Protein AF-0000000083340672 (afdb_homodimer)

Solvent-access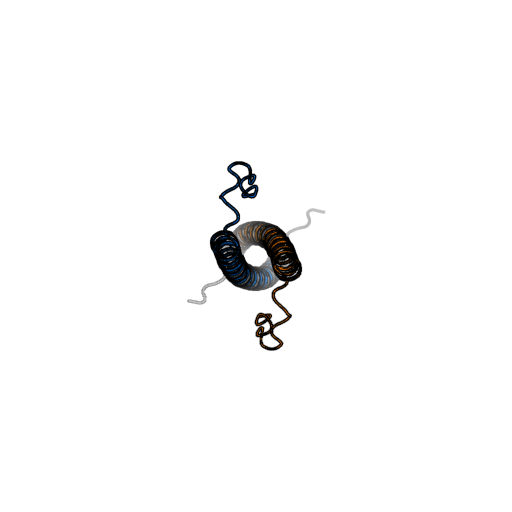ible surface area (backbone atoms only — not comparable to full-atom values): 8994 Å² total; per-residue (Å²): 127,80,80,73,82,44,73,68,55,53,53,52,53,39,53,51,51,52,54,51,42,52,53,49,52,52,49,44,53,52,44,52,52,48,44,51,52,49,50,52,50,44,51,52,46,53,51,51,43,50,52,52,52,54,50,53,55,54,55,45,63,70,72,63,53,68,76,65,86,72,66,69,69,74,78,76,124,126,80,80,73,83,46,71,69,55,52,52,52,53,42,52,50,51,52,55,51,43,52,52,49,52,53,49,43,51,52,46,53,52,49,44,50,53,50,50,52,50,41,53,53,46,53,50,51,43,50,54,50,52,54,51,52,54,55,55,46,62,70,70,64,55,70,77,66,86,72,66,70,71,74,78,77,123

Structure (mmCIF, N/CA/C/O backbone):
data_AF-0000000083340672-model_v1
#
loop_
_entity.id
_entity.type
_entity.pdbx_description
1 polymer 'SlyX family protein'
#
loop_
_atom_site.group_PDB
_atom_site.id
_atom_site.type_symbol
_atom_site.label_atom_id
_atom_site.label_alt_id
_atom_site.label_comp_id
_atom_site.label_asym_id
_atom_site.label_entity_id
_atom_site.label_seq_id
_atom_site.pdbx_PDB_ins_code
_atom_site.Cartn_x
_atom_site.Cartn_y
_atom_site.Cartn_z
_atom_site.occupancy
_atom_site.B_iso_or_equiv
_atom_site.auth_seq_id
_atom_site.auth_comp_id
_atom_site.auth_asym_id
_atom_site.auth_atom_id
_atom_site.pdbx_PDB_model_num
ATOM 1 N N . MET A 1 1 ? 3.203 48.094 0.291 1 47 1 MET A N 1
ATOM 2 C CA . MET A 1 1 ? 2.402 48.031 1.511 1 47 1 MET A CA 1
ATOM 3 C C . MET A 1 1 ? 2.736 46.812 2.328 1 47 1 MET A C 1
ATOM 5 O O . MET A 1 1 ? 2.709 45.688 1.808 1 47 1 MET A O 1
ATOM 9 N N . SER A 1 2 ? 3.479 46.938 3.324 1 51.62 2 SER A N 1
ATOM 10 C CA . SER A 1 2 ? 3.885 45.875 4.238 1 51.62 2 SER A CA 1
ATOM 11 C C . SER A 1 2 ? 2.693 45.031 4.66 1 51.62 2 SER A C 1
ATOM 13 O O . SER A 1 2 ? 1.68 45.531 5.125 1 51.62 2 SER A O 1
ATOM 15 N N . LYS A 1 3 ? 2.32 44.094 3.941 1 57.12 3 LYS A N 1
ATOM 16 C CA . LYS A 1 3 ? 1.176 43.312 4.355 1 57.12 3 LYS A CA 1
ATOM 17 C C . LYS A 1 3 ? 1.196 43.062 5.863 1 57.12 3 LYS A C 1
ATOM 19 O O . LYS A 1 3 ? 2.006 42.281 6.355 1 57.12 3 LYS A O 1
ATOM 24 N N . THR A 1 4 ? 0.928 43.969 6.695 1 66.25 4 THR A N 1
ATOM 25 C CA . THR A 1 4 ? 0.895 43.906 8.148 1 66.25 4 THR A CA 1
ATOM 26 C C . THR A 1 4 ? 0.1 42.688 8.625 1 66.25 4 THR A C 1
ATOM 28 O O . THR A 1 4 ? -1.082 42.562 8.305 1 66.25 4 THR A O 1
ATOM 31 N N . ILE A 1 5 ? 0.759 41.719 8.961 1 68.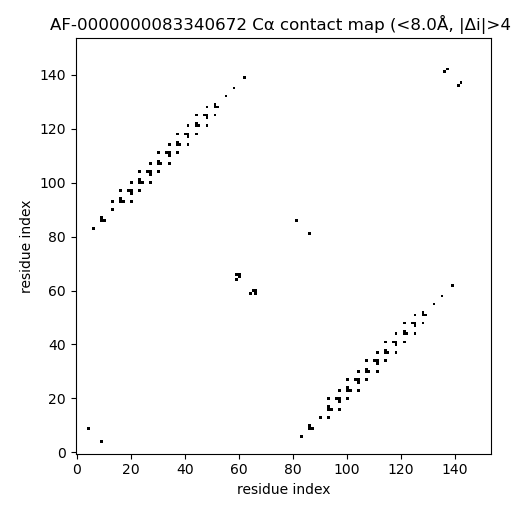12 5 ILE A N 1
ATOM 32 C CA . ILE A 1 5 ? 0.171 40.5 9.531 1 68.12 5 ILE A CA 1
ATOM 33 C C . ILE A 1 5 ? -0.507 40.844 10.859 1 68.12 5 ILE A C 1
ATOM 35 O O . ILE A 1 5 ? 0.164 41.156 11.844 1 68.12 5 ILE A O 1
ATOM 39 N N . THR A 1 6 ? -1.857 41.25 10.812 1 79.81 6 THR A N 1
ATOM 40 C CA . THR A 1 6 ? -2.654 41.531 12 1 79.81 6 THR A CA 1
ATOM 41 C C . THR A 1 6 ? -2.967 40.219 12.75 1 79.81 6 THR A C 1
ATOM 43 O O . THR A 1 6 ? -2.904 39.156 12.172 1 79.81 6 THR A O 1
ATOM 46 N N . PRO A 1 7 ? -3.129 40.312 14.008 1 82.06 7 PRO A N 1
ATOM 47 C CA . PRO A 1 7 ? -3.461 39.125 14.805 1 82.06 7 PRO A CA 1
ATOM 48 C C . PRO A 1 7 ? -4.66 38.344 14.25 1 82.06 7 PRO A C 1
ATOM 50 O O . PRO A 1 7 ? -4.699 37.125 14.328 1 82.06 7 PRO A O 1
ATOM 53 N N . ASP A 1 8 ? -5.645 39.031 13.695 1 83.31 8 ASP A N 1
ATOM 54 C CA . ASP A 1 8 ? -6.82 38.375 13.117 1 83.31 8 ASP A CA 1
ATOM 55 C C . ASP A 1 8 ? -6.438 37.5 11.922 1 83.31 8 ASP A C 1
ATOM 57 O O . ASP A 1 8 ? -6.992 36.438 11.727 1 83.31 8 ASP A O 1
ATOM 61 N N . VAL A 1 9 ? -5.543 37.969 11.164 1 84.88 9 VAL A N 1
ATOM 62 C CA . VAL A 1 9 ? -5.086 37.25 9.984 1 84.88 9 VAL A CA 1
ATOM 63 C C . VAL A 1 9 ? -4.328 36 10.398 1 84.88 9 VAL A C 1
ATOM 65 O O . VAL A 1 9 ? -4.496 34.938 9.797 1 84.88 9 VAL A O 1
ATOM 68 N N . ILE A 1 10 ? -3.543 36.094 11.422 1 82.75 10 ILE A N 1
ATOM 69 C CA . ILE A 1 10 ? -2.764 34.969 11.93 1 82.75 10 ILE A CA 1
ATOM 70 C C . ILE A 1 10 ? -3.701 33.875 12.469 1 82.75 10 ILE A C 1
ATOM 72 O O . ILE A 1 10 ? -3.479 32.688 12.25 1 82.75 10 ILE A O 1
ATOM 76 N N . LEU A 1 11 ? -4.73 34.375 13.102 1 85.25 11 LEU A N 1
ATOM 77 C CA . LEU A 1 11 ? -5.711 33.469 13.664 1 85.25 11 LEU A CA 1
ATOM 78 C C . LEU A 1 11 ? -6.445 32.719 12.555 1 85.25 11 LEU A C 1
ATOM 80 O O . LEU A 1 11 ? -6.723 31.516 12.68 1 85.25 11 LEU A O 1
ATOM 84 N N . GLU A 1 12 ? -6.746 33.312 11.492 1 87.88 12 GLU A N 1
ATOM 85 C CA . GLU A 1 12 ? -7.398 32.719 10.336 1 87.88 12 GLU A CA 1
ATOM 86 C C . GLU A 1 12 ? -6.496 31.672 9.672 1 87.88 12 GLU A C 1
ATOM 88 O O . GLU A 1 12 ? -6.945 30.578 9.312 1 87.88 12 GLU A O 1
ATOM 93 N N . LYS A 1 13 ? -5.262 32.031 9.492 1 88.56 13 LYS A N 1
ATOM 94 C CA . LYS A 1 13 ? -4.289 31.125 8.914 1 88.56 13 LYS A CA 1
ATOM 95 C C . LYS A 1 13 ? -4.105 29.891 9.805 1 88.56 13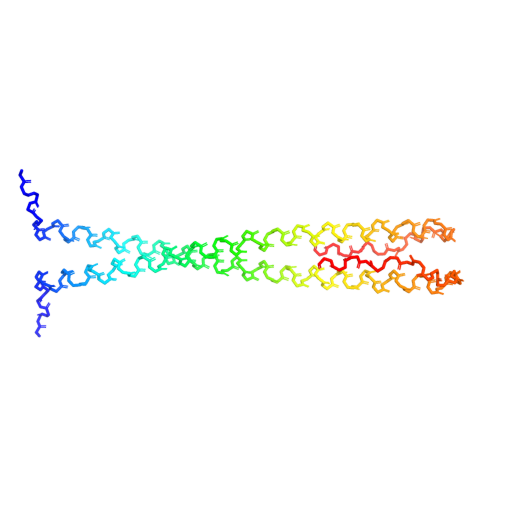 LYS A C 1
ATOM 97 O O . LYS A 1 13 ? -3.943 28.781 9.297 1 88.56 13 LYS A O 1
ATOM 102 N N . PHE A 1 14 ? -4.113 30.156 11.07 1 87.94 14 PHE A N 1
ATOM 103 C CA . PHE A 1 14 ? -3.996 29.062 12.039 1 87.94 14 PHE A CA 1
ATOM 104 C C . PHE A 1 14 ? -5.152 28.078 11.906 1 87.94 14 PHE A C 1
ATOM 106 O O . PHE A 1 14 ? -4.941 26.875 11.875 1 87.94 14 PHE A O 1
ATOM 113 N N . HIS A 1 15 ? -6.328 28.547 11.734 1 89.69 15 HIS A N 1
ATOM 114 C CA . HIS A 1 15 ? -7.516 27.703 11.594 1 89.69 15 HIS A CA 1
ATOM 115 C C . HIS A 1 15 ? -7.473 26.906 10.305 1 89.69 15 HIS A C 1
ATOM 117 O O . HIS A 1 15 ? -7.816 25.719 10.297 1 89.69 15 HIS A O 1
ATOM 123 N N . GLN A 1 16 ? -6.996 27.469 9.359 1 93.12 16 GLN A N 1
ATOM 124 C CA . GLN A 1 16 ? -6.863 26.781 8.078 1 93.12 16 GLN A CA 1
ATOM 125 C C . GLN A 1 16 ? -5.844 25.656 8.164 1 93.12 16 GLN A C 1
ATOM 127 O O . GLN A 1 16 ? -6.066 24.578 7.609 1 93.12 16 GLN A O 1
ATOM 132 N N . LEU A 1 17 ? -4.73 25.938 8.828 1 93.12 17 LEU A N 1
ATOM 133 C CA . LEU A 1 17 ? -3.693 24.922 9.008 1 93.12 17 LEU A CA 1
ATOM 134 C C . LEU A 1 17 ? -4.219 23.75 9.82 1 93.12 17 LEU A C 1
ATOM 136 O O . LEU A 1 17 ? -3.881 22.594 9.539 1 93.12 17 LEU A O 1
ATOM 140 N N . GLU A 1 18 ? -5.043 24.047 10.734 1 92.56 18 GLU A N 1
ATOM 141 C CA . GLU A 1 18 ? -5.641 23.016 11.562 1 92.56 18 GLU A CA 1
ATOM 142 C C . GLU A 1 18 ? -6.57 22.125 10.742 1 92.56 18 GLU A C 1
ATOM 144 O O . GLU A 1 18 ? -6.562 20.906 10.891 1 92.56 18 GLU A O 1
ATOM 149 N N . ILE A 1 19 ? -7.352 22.688 9.898 1 94.81 19 ILE A N 1
ATOM 150 C CA . ILE A 1 19 ? -8.266 21.953 9.031 1 94.81 19 ILE A CA 1
ATOM 151 C C . ILE A 1 19 ? -7.465 21.062 8.086 1 94.81 19 ILE A C 1
ATOM 153 O O . ILE A 1 19 ? -7.77 19.875 7.934 1 94.81 19 ILE A O 1
ATOM 157 N N . ASN A 1 20 ? -6.402 21.641 7.496 1 94.38 20 ASN A N 1
ATOM 158 C CA . ASN A 1 20 ? -5.539 20.891 6.59 1 94.38 20 ASN A CA 1
ATOM 159 C C . ASN A 1 20 ? -4.891 19.703 7.289 1 94.38 20 ASN A C 1
ATOM 161 O O . ASN A 1 20 ? -4.805 18.609 6.723 1 94.38 20 ASN A O 1
ATOM 165 N N . GLN A 1 21 ? -4.465 19.953 8.453 1 94.88 21 GLN A N 1
ATOM 166 C CA . GLN A 1 21 ? -3.822 18.906 9.234 1 94.88 21 GLN A CA 1
ATOM 167 C C . GLN A 1 21 ? -4.785 17.75 9.5 1 94.88 21 GLN A C 1
ATOM 169 O O . GLN A 1 21 ? -4.398 16.578 9.4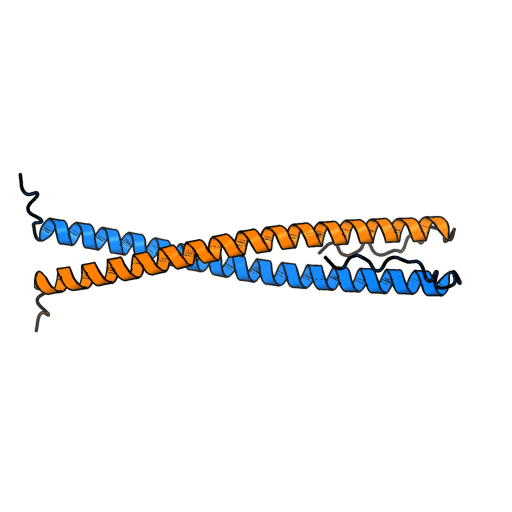45 1 94.88 21 GLN A O 1
ATOM 174 N N . SER A 1 22 ? -5.992 18.078 9.766 1 95.62 22 SER A N 1
ATOM 175 C CA . SER A 1 22 ? -7.004 17.047 10 1 95.62 22 SER A CA 1
ATOM 176 C C . SER A 1 22 ? -7.238 16.203 8.758 1 95.62 22 SER A C 1
ATOM 178 O O . SER A 1 22 ? -7.34 14.977 8.836 1 95.62 22 SER A O 1
ATOM 180 N N . PHE A 1 23 ? -7.297 16.812 7.613 1 96.31 23 PHE A N 1
ATOM 181 C CA . PHE A 1 23 ? -7.453 16.109 6.344 1 96.31 23 PHE A CA 1
ATOM 182 C C . PHE A 1 23 ? -6.262 15.203 6.082 1 96.31 23 PHE A C 1
ATOM 184 O O . PHE A 1 23 ? -6.43 14.062 5.641 1 96.31 23 PHE A O 1
ATOM 191 N N . GLN A 1 24 ? -5.09 15.633 6.379 1 97.06 24 GLN A N 1
ATOM 192 C CA . GLN A 1 24 ? -3.875 14.852 6.188 1 97.06 24 GLN A CA 1
ATOM 193 C C . GLN A 1 24 ? -3.848 13.641 7.113 1 97.06 24 GLN A C 1
ATOM 195 O O . GLN A 1 24 ? -3.441 12.555 6.707 1 97.06 24 GLN A O 1
ATOM 200 N N . ASP A 1 25 ? -4.328 13.883 8.273 1 97.19 25 ASP A N 1
ATOM 201 C CA . ASP A 1 25 ? -4.426 12.766 9.203 1 97.19 25 ASP A CA 1
ATOM 202 C C . ASP A 1 25 ? -5.336 11.664 8.648 1 97.19 25 ASP A C 1
ATOM 204 O O . ASP A 1 25 ? -5 10.484 8.727 1 97.19 25 ASP A O 1
ATOM 208 N N . GLU A 1 26 ? -6.41 12.078 8.141 1 98.12 26 GLU A N 1
ATOM 209 C CA . GLU A 1 26 ? -7.352 11.133 7.559 1 98.12 26 GLU A CA 1
ATOM 210 C C . GLU A 1 26 ? -6.742 10.414 6.355 1 98.12 26 GLU A C 1
ATOM 212 O O . GLU A 1 26 ? -6.934 9.211 6.184 1 98.12 26 GLU A O 1
ATOM 217 N N . THR A 1 27 ? -6.07 11.148 5.551 1 98.5 27 THR A N 1
ATOM 218 C CA . THR A 1 27 ? -5.406 10.594 4.375 1 98.5 27 THR A CA 1
ATOM 219 C C . THR A 1 27 ? -4.363 9.555 4.781 1 98.5 27 THR A C 1
ATOM 221 O O . THR A 1 27 ? -4.301 8.469 4.203 1 98.5 27 THR A O 1
ATOM 224 N N . ILE A 1 28 ? -3.568 9.859 5.75 1 98.75 28 ILE A N 1
ATOM 225 C CA . ILE A 1 28 ? -2.527 8.969 6.238 1 98.75 28 ILE A CA 1
ATOM 226 C C . ILE A 1 28 ? -3.156 7.672 6.75 1 98.75 28 ILE A C 1
ATOM 228 O O . ILE A 1 28 ? -2.693 6.578 6.422 1 98.75 28 ILE A O 1
ATOM 232 N N . ALA A 1 29 ? -4.258 7.84 7.441 1 98.62 29 ALA A N 1
ATOM 233 C CA . ALA A 1 29 ? -4.945 6.668 7.973 1 98.62 29 ALA A CA 1
ATOM 234 C C . ALA A 1 29 ? -5.469 5.777 6.848 1 98.62 29 ALA A C 1
ATOM 236 O O . ALA A 1 29 ? -5.344 4.555 6.906 1 98.62 29 ALA A O 1
ATOM 237 N N . ALA A 1 30 ? -5.988 6.336 5.867 1 98.75 30 ALA A N 1
ATOM 238 C CA . ALA A 1 30 ? -6.516 5.602 4.719 1 98.75 30 ALA A CA 1
ATOM 239 C C . ALA A 1 30 ? -5.398 4.891 3.965 1 98.75 30 ALA A C 1
ATOM 241 O O . ALA A 1 30 ? -5.543 3.725 3.584 1 98.75 30 ALA A O 1
ATOM 242 N N . LEU A 1 31 ? -4.32 5.602 3.781 1 98.81 31 LEU A N 1
ATOM 243 C CA . LEU A 1 31 ? -3.176 5.023 3.086 1 98.81 31 LEU A CA 1
ATOM 244 C C . LEU A 1 31 ? -2.57 3.879 3.895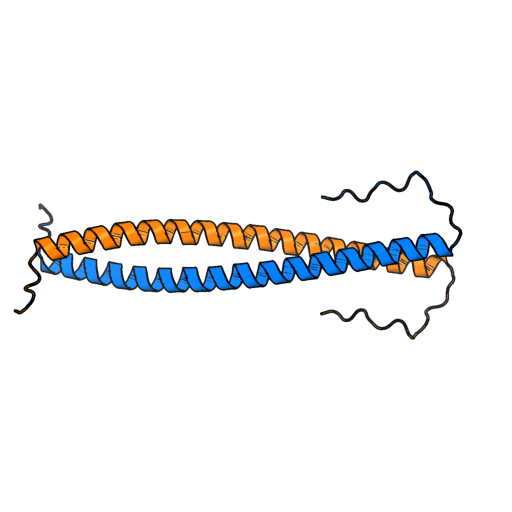 1 98.81 31 LEU A C 1
ATOM 246 O O . LEU A 1 31 ? -2.17 2.859 3.33 1 98.81 31 LEU A O 1
ATOM 250 N N . GLU A 1 32 ? -2.514 4.062 5.156 1 98.75 32 GLU A N 1
ATOM 251 C CA . GLU A 1 32 ? -2 3.006 6.027 1 98.75 32 GLU A CA 1
ATOM 252 C C . GLU A 1 32 ? -2.859 1.748 5.934 1 98.75 32 GLU A C 1
ATOM 254 O O . GLU A 1 32 ? -2.332 0.634 5.895 1 98.75 32 GLU A O 1
ATOM 259 N N . THR A 1 33 ? -4.125 1.918 5.949 1 98.88 33 THR A N 1
ATOM 260 C CA . THR A 1 33 ? -5.055 0.807 5.797 1 98.88 33 THR A CA 1
ATOM 261 C C . THR A 1 33 ? -4.844 0.102 4.461 1 98.88 33 THR A C 1
ATOM 263 O O . THR A 1 33 ? -4.809 -1.129 4.402 1 98.88 33 THR A O 1
ATOM 266 N N . THR A 1 34 ? -4.695 0.845 3.4 1 98.94 34 THR A N 1
ATOM 267 C CA . THR A 1 34 ? -4.461 0.31 2.064 1 98.94 34 THR A CA 1
ATOM 268 C C . THR A 1 34 ? -3.17 -0.501 2.023 1 98.94 34 THR A C 1
ATOM 270 O O . THR A 1 34 ? -3.145 -1.611 1.488 1 98.94 34 THR A O 1
ATOM 273 N N . VAL A 1 35 ? -2.135 0.056 2.58 1 98.88 35 VAL A N 1
ATOM 274 C CA . VAL A 1 35 ? -0.844 -0.625 2.625 1 98.88 35 VAL A CA 1
ATOM 275 C C . VAL A 1 35 ? -0.998 -1.978 3.316 1 98.88 35 VAL A C 1
ATOM 277 O O . VAL A 1 35 ? -0.469 -2.986 2.844 1 98.88 35 VAL A O 1
ATOM 280 N N . GLY A 1 36 ? -1.729 -2.033 4.383 1 98.88 36 GLY A N 1
ATOM 281 C CA . GLY A 1 36 ? -1.979 -3.275 5.098 1 98.88 36 GLY A CA 1
ATOM 282 C C . GLY A 1 36 ? -2.738 -4.297 4.273 1 98.88 36 GLY A C 1
ATOM 283 O O . GLY A 1 36 ? -2.369 -5.473 4.238 1 98.88 36 GLY A O 1
ATOM 284 N N . LYS A 1 37 ? -3.748 -3.857 3.646 1 98.88 37 LYS A N 1
ATOM 285 C CA . LYS A 1 37 ? -4.559 -4.73 2.805 1 98.88 37 LYS A CA 1
ATOM 286 C C . LYS A 1 37 ? -3.74 -5.301 1.651 1 98.88 37 LYS A C 1
ATOM 288 O O . LYS A 1 37 ? -3.812 -6.496 1.361 1 98.88 37 LYS A O 1
ATOM 293 N N . GLN A 1 38 ? -2.982 -4.418 1.087 1 98.81 38 GLN A N 1
ATOM 294 C CA . GLN A 1 38 ? -2.143 -4.852 -0.025 1 98.81 38 GLN A CA 1
ATOM 295 C C . GLN A 1 38 ? -1.061 -5.82 0.447 1 98.81 38 GLN A C 1
ATOM 297 O O . GLN A 1 38 ? -0.721 -6.77 -0.259 1 98.81 38 GLN A O 1
ATOM 302 N N . HIS A 1 39 ? -0.569 -5.566 1.591 1 98.81 39 HIS A N 1
ATOM 303 C CA . HIS A 1 39 ? 0.41 -6.484 2.158 1 98.81 39 HIS A CA 1
ATOM 304 C C . HIS A 1 39 ? -0.189 -7.875 2.357 1 98.81 39 HIS A C 1
ATOM 306 O O . HIS A 1 39 ? 0.432 -8.883 2.002 1 98.81 39 HIS A O 1
ATOM 312 N N . GLN A 1 40 ? -1.356 -7.957 2.844 1 98.88 40 GLN A N 1
ATOM 313 C CA . GLN A 1 40 ? -2.049 -9.227 3.025 1 98.88 40 GLN A CA 1
ATOM 314 C C . GLN A 1 40 ? -2.303 -9.914 1.684 1 98.88 40 GLN A C 1
ATOM 316 O O . GLN A 1 40 ? -2.137 -11.125 1.559 1 98.88 40 GLN A O 1
ATOM 321 N N . GLN A 1 41 ? -2.709 -9.133 0.771 1 98.94 41 GLN A N 1
ATOM 322 C CA . GLN A 1 41 ? -2.945 -9.656 -0.569 1 98.94 41 GLN A CA 1
ATOM 323 C C . GLN A 1 41 ? -1.669 -10.242 -1.161 1 98.94 41 GLN A C 1
ATOM 325 O O . GLN A 1 41 ? -1.696 -11.32 -1.764 1 98.94 41 GLN A O 1
ATOM 330 N N . ILE A 1 42 ? -0.59 -9.562 -1.01 1 98.94 42 ILE A N 1
ATOM 331 C CA . ILE A 1 42 ? 0.703 -10.023 -1.504 1 98.94 42 ILE A CA 1
ATOM 332 C C . ILE A 1 42 ? 1.054 -11.359 -0.861 1 98.94 42 ILE A C 1
ATOM 334 O O . ILE A 1 42 ? 1.458 -12.297 -1.551 1 98.94 42 ILE A O 1
ATOM 338 N N . GLN A 1 43 ? 0.794 -11.461 0.423 1 98.88 43 GLN A N 1
ATOM 339 C CA . GLN A 1 43 ? 1.089 -12.695 1.134 1 98.88 43 GLN A CA 1
ATOM 340 C C . GLN A 1 43 ? 0.241 -13.852 0.604 1 98.88 43 GLN A C 1
ATOM 342 O O . GLN A 1 43 ? 0.739 -14.969 0.429 1 98.88 43 GLN A O 1
ATOM 347 N N . LEU A 1 44 ? -0.967 -13.602 0.373 1 98.88 44 LEU A N 1
ATOM 348 C CA . LEU A 1 44 ? -1.877 -14.617 -0.148 1 98.88 44 LEU A CA 1
ATOM 349 C C . LEU A 1 44 ? -1.442 -15.07 -1.537 1 98.88 44 LEU A C 1
ATOM 351 O O . LEU A 1 44 ? -1.436 -16.266 -1.827 1 98.88 44 LEU A O 1
ATOM 355 N N . LEU A 1 45 ? -1.061 -14.148 -2.34 1 98.88 45 LEU A N 1
ATOM 356 C CA . LEU A 1 45 ? -0.643 -14.469 -3.701 1 98.88 45 LEU A CA 1
ATOM 357 C C . LEU A 1 45 ? 0.66 -15.258 -3.699 1 98.88 45 LEU A C 1
ATOM 359 O O . LEU A 1 45 ? 0.823 -16.203 -4.488 1 98.88 45 LEU A O 1
ATOM 363 N N . GLU A 1 46 ? 1.543 -14.906 -2.846 1 98.81 46 GLU A N 1
ATOM 364 C CA . GLU A 1 46 ? 2.805 -15.633 -2.715 1 98.81 46 GLU A CA 1
ATOM 365 C C . GLU A 1 46 ? 2.57 -17.078 -2.271 1 98.81 46 GLU A C 1
ATOM 367 O O . GLU A 1 46 ? 3.217 -18 -2.773 1 98.81 46 GLU A O 1
ATOM 372 N N . ASN A 1 47 ? 1.679 -17.25 -1.352 1 98.75 47 ASN A N 1
ATOM 373 C CA . ASN A 1 47 ? 1.315 -18.594 -0.912 1 98.75 47 ASN A CA 1
ATOM 374 C C . ASN A 1 47 ? 0.71 -19.406 -2.049 1 98.75 47 ASN A C 1
ATOM 376 O O . ASN A 1 47 ? 1.021 -20.594 -2.203 1 98.75 47 ASN A O 1
ATOM 380 N N . LYS A 1 48 ? -0.133 -18.828 -2.793 1 98.75 48 LYS A N 1
ATOM 381 C CA . LYS A 1 48 ? -0.751 -19.5 -3.936 1 98.75 48 LYS A CA 1
ATOM 382 C C . LYS A 1 48 ? 0.299 -19.922 -4.957 1 98.75 48 LYS A C 1
ATOM 384 O O . LYS A 1 48 ? 0.222 -21.031 -5.512 1 98.75 48 LYS A O 1
ATOM 389 N N . ILE A 1 49 ? 1.262 -19.094 -5.18 1 98.62 49 ILE A N 1
ATOM 390 C CA . ILE A 1 49 ? 2.344 -19.406 -6.105 1 98.62 49 ILE A CA 1
ATOM 391 C C . ILE A 1 49 ? 3.141 -20.594 -5.59 1 98.62 49 ILE A C 1
ATOM 393 O O . ILE A 1 49 ? 3.479 -21.5 -6.355 1 98.62 49 ILE A O 1
ATOM 397 N N . GLN A 1 50 ? 3.336 -20.578 -4.328 1 98.44 50 GLN A N 1
ATOM 398 C CA . GLN A 1 50 ? 4.066 -21.688 -3.721 1 98.44 50 GLN A CA 1
ATOM 399 C C . GLN A 1 50 ? 3.305 -23 -3.877 1 98.44 50 GLN A C 1
ATOM 401 O O . GLN A 1 50 ? 3.889 -24.016 -4.238 1 98.44 50 GLN A O 1
ATOM 406 N N . LEU A 1 51 ? 2.078 -22.984 -3.645 1 98.12 51 LEU A N 1
ATOM 407 C CA . LEU A 1 51 ? 1.235 -24.156 -3.771 1 98.12 51 LEU A CA 1
ATOM 408 C C . LEU A 1 51 ? 1.217 -24.672 -5.211 1 98.12 51 LEU A C 1
ATOM 410 O O . LEU A 1 51 ? 1.32 -25.875 -5.453 1 98.12 51 LEU A O 1
ATOM 414 N N . LEU A 1 52 ? 1.163 -23.781 -6.16 1 97.12 52 LEU A N 1
ATOM 415 C CA . LEU A 1 52 ? 1.146 -24.141 -7.574 1 97.12 52 LEU A CA 1
ATOM 416 C C . LEU A 1 52 ? 2.484 -24.75 -7.996 1 97.12 52 LEU A C 1
ATOM 418 O O . LEU A 1 52 ? 2.521 -25.719 -8.758 1 97.12 52 LEU A O 1
ATOM 422 N N . THR A 1 53 ? 3.523 -24.156 -7.473 1 95.88 53 THR A N 1
ATOM 423 C CA . THR A 1 53 ? 4.867 -24.625 -7.781 1 95.88 53 THR A CA 1
ATOM 424 C C . THR A 1 53 ? 5.074 -26.047 -7.242 1 95.88 53 THR A C 1
ATOM 426 O O . THR A 1 53 ? 5.609 -26.906 -7.941 1 95.88 53 THR A O 1
ATOM 429 N N . GLU A 1 54 ? 4.598 -26.297 -6.059 1 95.06 54 GLU A N 1
ATOM 430 C CA . GLU A 1 54 ? 4.691 -27.625 -5.449 1 95.06 54 GLU A CA 1
ATOM 431 C C . GLU A 1 54 ? 3.848 -28.641 -6.207 1 95.06 54 GLU A C 1
ATOM 433 O O . GLU A 1 54 ? 4.262 -29.781 -6.387 1 95.06 54 GLU A O 1
ATOM 438 N N . TYR A 1 55 ? 2.711 -28.25 -6.672 1 92.75 55 TYR A N 1
ATOM 439 C CA . TYR A 1 55 ? 1.827 -29.094 -7.465 1 92.75 55 TYR A CA 1
ATOM 440 C C . TYR A 1 55 ? 2.492 -29.5 -8.773 1 92.75 55 TYR A C 1
ATOM 442 O O . TYR A 1 55 ? 2.451 -30.672 -9.164 1 92.75 55 TYR A O 1
ATOM 450 N N . ILE A 1 56 ? 3.17 -28.578 -9.43 1 89.25 56 ILE A N 1
ATOM 451 C CA . ILE A 1 56 ? 3.852 -28.828 -10.695 1 89.25 56 ILE A CA 1
ATOM 452 C C . ILE A 1 56 ? 4.984 -29.828 -10.484 1 89.25 56 ILE A C 1
ATOM 454 O O . ILE A 1 56 ? 5.156 -30.766 -11.273 1 89.25 56 ILE A O 1
ATOM 458 N N . LYS A 1 57 ? 5.641 -29.641 -9.406 1 88.62 57 LYS A N 1
ATOM 459 C CA . LYS A 1 57 ? 6.723 -30.562 -9.078 1 88.62 57 LYS A CA 1
ATOM 460 C C . LYS A 1 57 ? 6.199 -31.984 -8.883 1 88.62 57 LYS A C 1
ATOM 462 O O . LYS A 1 57 ? 6.828 -32.969 -9.32 1 88.62 57 LYS A O 1
ATOM 467 N N . SER A 1 58 ? 5.082 -32.156 -8.328 1 87.56 58 SER A N 1
ATOM 468 C CA . SER A 1 58 ? 4.496 -33.469 -8.047 1 87.56 58 SER A CA 1
ATOM 469 C C . SER A 1 58 ? 4.035 -34.156 -9.328 1 87.56 58 SER A C 1
ATOM 471 O O . SER A 1 58 ? 4.121 -35.375 -9.445 1 87.56 58 SER A O 1
ATOM 473 N N . LEU A 1 59 ? 3.562 -33.469 -10.336 1 81.56 59 LEU A N 1
ATOM 474 C CA . LEU A 1 59 ? 3.146 -34 -11.633 1 81.56 59 LEU A CA 1
ATOM 475 C C . LEU A 1 59 ? 4.344 -34.531 -12.422 1 81.56 59 LEU A C 1
ATOM 477 O O . LEU A 1 59 ? 4.25 -35.531 -13.102 1 81.56 59 LEU A O 1
ATOM 481 N N . LYS A 1 60 ? 5.414 -33.844 -12.281 1 78.88 60 LYS A N 1
ATOM 482 C CA . LYS A 1 60 ? 6.613 -34.219 -13.016 1 78.88 60 LYS A CA 1
ATOM 483 C C . LYS A 1 60 ? 7.234 -35.5 -12.453 1 78.88 60 LYS A C 1
ATOM 485 O O . LYS A 1 60 ? 7.766 -36.312 -13.195 1 78.88 60 LYS A O 1
ATOM 490 N N . ILE A 1 61 ? 7.117 -35.75 -11.203 1 76 61 ILE A N 1
ATOM 491 C CA . ILE A 1 61 ? 7.637 -36.938 -10.547 1 76 61 ILE A CA 1
ATOM 492 C C . ILE A 1 61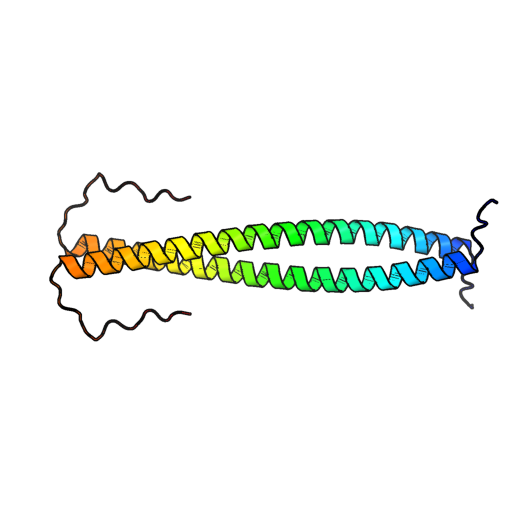 ? 6.789 -38.156 -10.93 1 76 61 ILE A C 1
ATOM 494 O O . ILE A 1 61 ? 7.324 -39.25 -11.188 1 76 61 ILE A O 1
ATOM 498 N N . GLN A 1 62 ? 5.492 -38.156 -11.148 1 70 62 GLN A N 1
ATOM 499 C CA . GLN A 1 62 ? 4.586 -39.25 -11.5 1 70 62 GLN A CA 1
ATOM 500 C C . GLN A 1 62 ? 4.777 -39.688 -12.945 1 70 62 GLN A C 1
ATOM 502 O O . GLN A 1 62 ? 4.684 -40.875 -13.266 1 70 62 GLN A O 1
ATOM 507 N N . ASP A 1 63 ? 4.832 -38.906 -13.953 1 63.31 63 ASP A N 1
ATOM 508 C CA . ASP A 1 63 ? 4.973 -39.25 -15.367 1 63.31 63 ASP A CA 1
ATOM 509 C C . ASP A 1 63 ? 6.344 -39.875 -15.648 1 63.31 63 ASP A C 1
ATOM 511 O O . ASP A 1 63 ? 6.594 -40.375 -16.75 1 63.31 63 ASP A O 1
ATOM 515 N N . GLY A 1 64 ? 7.031 -40.438 -14.664 1 58.34 64 GLY A N 1
ATOM 516 C CA . GLY A 1 64 ? 8.344 -41 -14.883 1 58.34 64 GLY A CA 1
ATOM 517 C C . GLY A 1 64 ? 9.289 -40.094 -15.625 1 58.34 64 GLY A C 1
ATOM 518 O O . GLY A 1 64 ? 10.328 -40.531 -16.125 1 58.34 64 GLY A O 1
ATOM 519 N N . ILE A 1 65 ? 8.75 -39.094 -16.156 1 51.47 65 ILE A N 1
ATOM 520 C CA . ILE A 1 65 ? 9.633 -38.219 -16.906 1 51.47 65 ILE A CA 1
ATOM 521 C C . ILE A 1 65 ? 10.805 -37.781 -16.031 1 51.47 65 ILE A C 1
ATOM 523 O O . ILE A 1 65 ? 10.617 -37.156 -14.977 1 51.47 65 ILE A O 1
ATOM 527 N N . LYS A 1 66 ? 11.859 -38.656 -16.016 1 50.72 66 LYS A N 1
ATOM 528 C CA . LYS A 1 66 ? 13.188 -38.312 -15.508 1 50.72 66 LYS A CA 1
ATOM 529 C C . LYS A 1 66 ? 13.406 -36.812 -15.469 1 50.72 66 LYS A C 1
ATOM 531 O O . LYS A 1 66 ? 12.805 -36.062 -16.25 1 50.72 66 LYS A O 1
ATOM 536 N N . LYS A 1 67 ? 14.008 -36.281 -14.359 1 50.22 67 LYS A N 1
ATOM 537 C CA . LYS A 1 67 ? 14.477 -34.938 -14.039 1 50.22 67 LYS A CA 1
ATOM 538 C C . LYS A 1 67 ? 15.109 -34.281 -15.258 1 50.22 67 LYS A C 1
ATOM 540 O O . LYS A 1 67 ? 16.188 -34.656 -15.695 1 50.22 67 LYS A O 1
ATOM 545 N N . PRO A 1 68 ? 14.57 -33.875 -16.281 1 43.41 68 PRO A N 1
ATOM 546 C CA . PRO A 1 68 ? 15.609 -33.188 -17.062 1 43.41 68 PRO A CA 1
ATOM 547 C C . PRO A 1 68 ? 16.453 -32.219 -16.219 1 43.41 68 PRO A C 1
ATOM 549 O O . PRO A 1 68 ? 15.906 -31.516 -15.367 1 43.41 68 PRO A O 1
ATOM 552 N N . GLU A 1 69 ? 17.656 -32.531 -15.836 1 44.03 69 GLU A N 1
ATOM 553 C CA . GLU A 1 69 ? 18.688 -31.578 -15.43 1 44.03 69 GLU A CA 1
ATOM 554 C C . GLU A 1 69 ? 18.359 -30.172 -15.898 1 44.03 69 GLU A C 1
ATOM 556 O O . GLU A 1 69 ? 18.953 -29.203 -15.414 1 44.03 69 GLU A O 1
ATOM 561 N N . GLU A 1 70 ? 17.875 -30.016 -17.109 1 41.91 70 GLU A N 1
ATOM 562 C CA . GLU A 1 70 ? 17.875 -28.734 -17.828 1 41.91 70 GLU A CA 1
ATOM 563 C C . GLU A 1 70 ? 16.719 -27.859 -17.375 1 41.91 70 GLU A C 1
ATOM 565 O O . GLU A 1 70 ? 16.375 -26.891 -18.047 1 41.91 70 GLU A O 1
ATOM 570 N N . GLU A 1 71 ? 15.867 -28.25 -16.562 1 44.38 71 GLU A N 1
ATOM 571 C CA . GLU A 1 71 ? 14.781 -27.281 -16.328 1 44.38 71 GLU A CA 1
ATOM 572 C C . GLU A 1 71 ?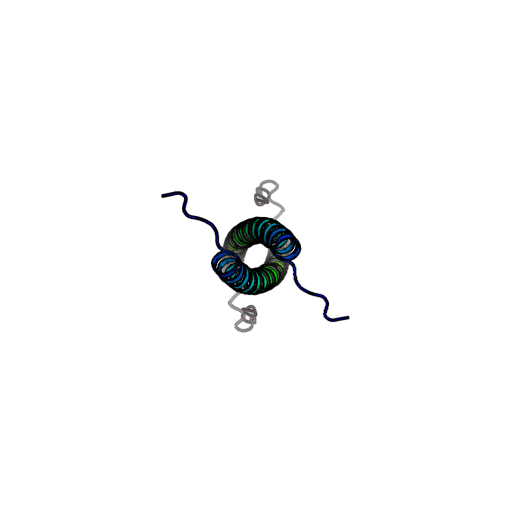 15.297 -26.047 -15.617 1 44.38 71 GLU A C 1
ATOM 574 O O . GLU A 1 71 ? 15.953 -26.141 -14.578 1 44.38 71 GLU A O 1
ATOM 579 N N . VAL A 1 72 ? 15.469 -24.969 -16.406 1 42.16 72 VAL A N 1
ATOM 580 C CA . VAL A 1 72 ? 15.891 -23.625 -16.031 1 42.16 72 VAL A CA 1
ATOM 581 C C . VAL A 1 72 ? 15.164 -23.188 -14.773 1 42.16 72 VAL A C 1
ATOM 583 O O . VAL A 1 72 ? 13.938 -23.312 -14.68 1 42.16 72 VAL A O 1
ATOM 586 N N . PRO A 1 73 ? 15.867 -23.219 -13.633 1 44.09 73 PRO A N 1
ATOM 587 C CA . PRO A 1 73 ? 15.234 -22.672 -12.43 1 44.09 73 PRO A CA 1
ATOM 588 C C . PRO A 1 73 ? 14.32 -21.484 -12.734 1 44.09 73 PRO A C 1
ATOM 590 O O . PRO A 1 73 ? 14.594 -20.719 -13.656 1 44.09 73 PRO A O 1
ATOM 593 N N . PRO A 1 74 ? 13.008 -21.641 -12.508 1 42.34 74 PRO A N 1
ATOM 594 C CA . PRO A 1 74 ? 12.211 -20.438 -12.758 1 42.34 74 PRO A CA 1
ATOM 595 C C . PRO A 1 74 ? 12.867 -19.172 -12.211 1 42.34 74 PRO A C 1
ATOM 597 O O . PRO A 1 74 ? 13.555 -19.219 -11.188 1 42.34 74 PRO A O 1
ATOM 600 N N . PRO A 1 75 ? 13.234 -18.203 -13.109 1 33.31 75 PRO A N 1
ATOM 601 C CA . PRO A 1 75 ? 13.883 -16.984 -12.633 1 33.31 75 PRO A CA 1
ATOM 602 C C . PRO A 1 75 ? 13.156 -16.359 -11.438 1 33.31 75 PRO A C 1
ATOM 604 O O . PRO A 1 75 ? 11.922 -16.328 -11.406 1 33.31 75 PRO A O 1
ATOM 607 N N . HIS A 1 76 ? 13.5 -16.875 -10.281 1 45 76 HIS A N 1
ATOM 608 C CA . HIS A 1 76 ? 12.93 -16.156 -9.141 1 45 76 HIS A CA 1
ATOM 609 C C . HIS A 1 76 ? 12.984 -14.648 -9.359 1 45 76 HIS A C 1
ATOM 611 O O . HIS A 1 76 ? 14.07 -14.062 -9.414 1 45 76 HIS A O 1
ATOM 617 N N . TYR A 1 77 ? 12.281 -14 -10.109 1 32.97 77 TYR A N 1
ATOM 618 C CA . TYR A 1 77 ? 12.398 -12.547 -10.023 1 32.97 77 TYR A CA 1
ATOM 619 C C . TYR A 1 77 ? 12.344 -12.086 -8.57 1 32.97 77 TYR A C 1
ATOM 621 O O . TYR A 1 77 ? 11.703 -12.719 -7.734 1 32.97 77 TYR A O 1
ATOM 629 N N . MET B 1 1 ? -7.59 31 36.031 1 46.34 1 MET B N 1
ATOM 630 C CA . MET B 1 1 ? -6.816 31.969 35.25 1 46.34 1 MET B CA 1
ATOM 631 C C . MET B 1 1 ? -7.023 31.766 33.75 1 46.34 1 MET B C 1
ATOM 633 O O . MET B 1 1 ? -6.832 30.656 33.25 1 46.34 1 MET B O 1
ATOM 637 N N . SER B 1 2 ? -7.789 32.562 33.156 1 51.88 2 SER B N 1
ATOM 638 C CA . SER B 1 2 ? -8.109 32.562 31.734 1 51.88 2 SER B CA 1
ATOM 639 C C . SER B 1 2 ? -6.844 32.406 30.891 1 51.88 2 SER B C 1
ATOM 641 O O . SER B 1 2 ? -5.895 33.188 31.062 1 51.88 2 SER B O 1
ATOM 643 N N . LYS B 1 3 ? -6.379 31.297 30.719 1 57.09 3 LYS B N 1
ATOM 644 C CA . LYS B 1 3 ? -5.164 31.188 29.922 1 57.09 3 LYS B CA 1
ATOM 645 C C . LYS B 1 3 ? -5.184 32.188 28.75 1 57.09 3 LYS B C 1
ATOM 647 O O . LYS B 1 3 ? -5.93 32 27.797 1 57.09 3 LYS B O 1
ATOM 652 N N . THR B 1 4 ? -4.992 33.438 28.906 1 66.69 4 THR B N 1
ATOM 653 C CA . THR B 1 4 ? -4.969 34.5 27.922 1 66.69 4 THR B CA 1
ATOM 654 C C . THR B 1 4 ? -4.062 34.125 26.734 1 66.69 4 THR B C 1
ATOM 656 O O . THR B 1 4 ? -2.861 33.906 26.922 1 66.69 4 THR B O 1
ATOM 659 N N . ILE B 1 5 ? -4.598 33.688 25.75 1 68.5 5 ILE B N 1
ATOM 660 C CA . ILE B 1 5 ? -3.904 33.375 24.5 1 68.5 5 ILE B CA 1
ATOM 661 C C . ILE B 1 5 ? -3.301 34.656 23.922 1 68.5 5 ILE B C 1
ATOM 663 O O . ILE B 1 5 ? -4.027 35.531 23.469 1 68.5 5 ILE B O 1
ATOM 667 N N . THR B 1 6 ? -1.98 35 24.344 1 79.94 6 THR B N 1
ATOM 668 C CA . THR B 1 6 ? -1.25 36.156 23.812 1 79.94 6 THR B CA 1
ATOM 669 C C . THR B 1 6 ? -0.845 35.906 22.359 1 79.94 6 THR B C 1
ATOM 671 O O . THR B 1 6 ? -0.789 34.75 21.906 1 79.94 6 THR B O 1
ATOM 674 N N . PRO B 1 7 ? -0.721 36.906 21.609 1 82.06 7 PRO B N 1
ATOM 675 C CA . PRO B 1 7 ? -0.313 36.781 20.219 1 82.06 7 PRO B CA 1
ATOM 676 C C . PRO B 1 7 ? 0.967 35.969 20.047 1 82.06 7 PRO B C 1
ATOM 678 O O . PRO B 1 7 ? 1.112 35.25 19.062 1 82.06 7 PRO B O 1
ATOM 681 N N . ASP B 1 8 ? 1.9 36.062 20.953 1 83.5 8 ASP B N 1
ATOM 682 C CA . ASP B 1 8 ? 3.148 35.312 20.906 1 83.5 8 ASP B CA 1
ATOM 683 C C . ASP B 1 8 ? 2.887 33.812 21 1 83.5 8 ASP B C 1
ATOM 685 O O . ASP B 1 8 ? 3.539 33 20.328 1 83.5 8 ASP B O 1
ATOM 689 N N . VAL B 1 9 ? 1.975 33.469 21.781 1 84.94 9 VAL B N 1
ATOM 690 C CA . VAL B 1 9 ? 1.622 32.062 21.984 1 84.94 9 VAL B CA 1
ATOM 691 C C . VAL B 1 9 ? 0.966 31.5 20.719 1 84.94 9 VAL B C 1
ATOM 693 O O . VAL B 1 9 ? 1.249 30.375 20.312 1 84.94 9 VAL B O 1
ATOM 696 N N . ILE B 1 10 ? 0.151 32.281 20.109 1 82.69 10 ILE B N 1
ATOM 697 C CA . ILE B 1 10 ? -0.542 31.875 18.891 1 82.69 10 ILE B CA 1
ATOM 698 C C . ILE B 1 10 ? 0.469 31.672 17.766 1 82.69 10 ILE B C 1
ATOM 700 O O . ILE B 1 10 ? 0.363 30.719 17 1 82.69 10 ILE B O 1
ATOM 704 N N . LEU B 1 11 ? 1.421 32.562 17.781 1 85.19 11 LEU B N 1
ATOM 705 C CA . LEU B 1 11 ? 2.459 32.469 16.75 1 85.19 11 LEU B CA 1
ATOM 706 C C . LEU B 1 11 ? 3.295 31.203 16.938 1 85.19 11 LEU B C 1
ATOM 708 O O . LEU B 1 11 ? 3.664 30.547 15.969 1 85.19 11 LEU B O 1
ATOM 712 N N . GLU B 1 12 ? 3.586 30.812 18.094 1 87.81 12 GLU B N 1
ATOM 713 C CA . GLU B 1 12 ? 4.332 29.594 18.422 1 87.81 12 GLU B CA 1
ATOM 714 C C . GLU B 1 12 ? 3.549 28.344 18.016 1 87.81 12 GLU B C 1
ATOM 716 O O . GLU B 1 12 ? 4.109 27.422 17.438 1 87.81 12 GLU B O 1
ATOM 721 N N . LYS B 1 13 ? 2.293 28.344 18.359 1 88.5 13 LYS B N 1
ATOM 722 C CA . LYS B 1 13 ? 1.428 27.219 17.984 1 88.5 13 LYS B CA 1
ATOM 723 C C . LYS B 1 13 ? 1.323 27.078 16.469 1 88.5 13 LYS B C 1
ATOM 725 O O . LYS B 1 13 ? 1.277 25.969 15.945 1 88.5 13 LYS B O 1
ATOM 730 N N . PHE B 1 14 ? 1.261 28.219 15.859 1 88 14 PHE B N 1
ATOM 731 C CA . PHE B 1 14 ? 1.205 28.25 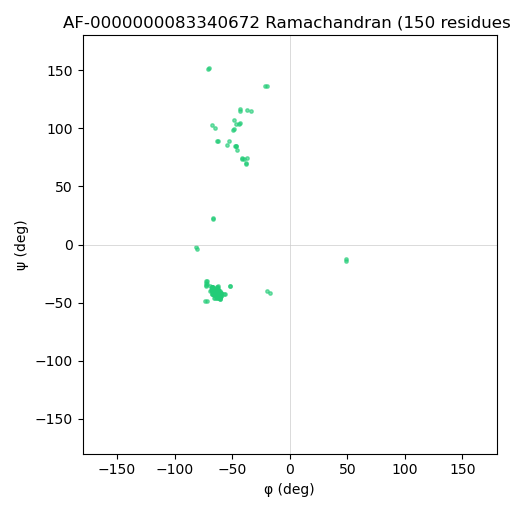14.398 1 88 14 PHE B CA 1
ATOM 732 C C . PHE B 1 14 ? 2.451 27.609 13.797 1 88 14 PHE B C 1
ATOM 734 O O . PHE B 1 14 ? 2.354 26.781 12.883 1 88 14 PHE B O 1
ATOM 741 N N . HIS B 1 15 ? 3.584 27.891 14.32 1 89.75 15 HIS B N 1
ATOM 742 C CA . HIS B 1 15 ? 4.844 27.344 13.82 1 89.75 15 HIS B CA 1
ATOM 743 C C . HIS B 1 15 ? 4.922 25.844 14.039 1 89.75 15 HIS B C 1
ATOM 745 O O . HIS B 1 15 ? 5.371 25.109 13.156 1 89.75 15 HIS B O 1
ATOM 751 N N . GLN B 1 16 ? 4.422 25.453 15.062 1 93.12 16 GLN B N 1
ATOM 752 C CA . GLN B 1 16 ? 4.398 24.031 15.367 1 93.12 16 GLN B CA 1
ATOM 753 C C . GLN B 1 16 ? 3.486 23.281 14.406 1 93.12 16 GLN B C 1
ATOM 755 O O . GLN B 1 16 ? 3.824 22.188 13.945 1 93.12 16 GLN B O 1
ATOM 760 N N . LEU B 1 17 ? 2.336 23.859 14.125 1 93.19 17 LEU B N 1
ATOM 761 C CA . LEU B 1 17 ? 1.389 23.266 13.195 1 93.19 17 LEU B CA 1
ATOM 762 C C . LEU B 1 17 ? 1.987 23.172 11.797 1 93.19 17 LEU B C 1
ATOM 764 O O . LEU B 1 17 ? 1.765 22.188 11.086 1 93.19 17 LEU B O 1
ATOM 768 N N . GLU B 1 18 ? 2.73 24.125 11.461 1 92.56 18 GLU B N 1
ATOM 769 C CA . GLU B 1 18 ? 3.389 24.141 10.156 1 92.56 18 GLU B CA 1
ATOM 770 C C . GLU B 1 18 ? 4.43 23.031 10.055 1 92.56 18 GLU B C 1
ATOM 772 O O . GLU B 1 18 ? 4.527 22.359 9.023 1 92.56 18 GLU B O 1
ATOM 777 N N . ILE B 1 19 ? 5.188 22.828 11.07 1 94.88 19 ILE B N 1
ATOM 778 C CA . ILE B 1 19 ? 6.195 21.766 11.109 1 94.88 19 ILE B CA 1
ATOM 779 C C . ILE B 1 19 ? 5.52 20.406 11.016 1 94.88 19 ILE B C 1
ATOM 781 O O . ILE B 1 19 ? 5.93 19.547 10.219 1 94.88 19 ILE B O 1
ATOM 785 N N . ASN B 1 20 ? 4.43 20.234 11.781 1 94.31 20 ASN B N 1
ATOM 786 C CA . ASN B 1 20 ? 3.674 19 11.766 1 94.31 20 ASN B CA 1
ATOM 787 C C . ASN B 1 20 ? 3.107 18.703 10.375 1 94.31 20 ASN B C 1
ATOM 789 O O . ASN B 1 20 ? 3.143 17.562 9.914 1 94.31 20 ASN B O 1
ATOM 793 N N . GLN B 1 21 ? 2.619 19.719 9.797 1 94.88 21 GLN B N 1
ATOM 794 C CA . GLN B 1 21 ? 2.043 19.578 8.469 1 94.88 21 GLN B CA 1
ATOM 795 C C . GLN B 1 21 ? 3.096 19.125 7.461 1 94.88 21 GLN B C 1
ATOM 797 O O . GLN B 1 21 ? 2.814 18.297 6.594 1 94.88 21 GLN B O 1
ATOM 802 N N . SER B 1 22 ? 4.262 19.641 7.594 1 95.62 22 SER B N 1
ATOM 803 C CA . SER B 1 22 ? 5.352 19.25 6.703 1 95.62 22 SER B CA 1
ATOM 804 C C . SER B 1 22 ? 5.707 17.766 6.883 1 95.62 22 SER B C 1
ATOM 806 O O . SER B 1 22 ? 5.914 17.047 5.902 1 95.62 22 SER B O 1
ATOM 808 N N . PHE B 1 23 ? 5.738 17.312 8.078 1 96.31 23 PHE B N 1
ATOM 809 C CA . PHE B 1 23 ? 6.004 15.906 8.375 1 96.31 23 PHE B CA 1
ATOM 810 C C . PHE B 1 23 ? 4.906 15.016 7.805 1 96.31 23 PHE B C 1
ATOM 812 O O . PHE B 1 23 ? 5.191 13.961 7.23 1 96.31 23 PHE B O 1
ATOM 819 N N . GLN B 1 24 ? 3.699 15.406 7.895 1 97 24 GLN B N 1
ATOM 820 C CA . GLN B 1 24 ? 2.564 14.656 7.371 1 97 24 GLN B CA 1
ATOM 821 C C . GLN B 1 24 ? 2.611 14.578 5.848 1 97 24 GLN B C 1
ATOM 823 O O . GLN B 1 24 ? 2.322 13.531 5.266 1 97 24 GLN B O 1
ATOM 828 N N . ASP B 1 25 ? 3.021 15.656 5.305 1 97.19 25 ASP B N 1
ATOM 829 C CA . ASP B 1 25 ? 3.182 15.648 3.852 1 97.19 25 ASP B CA 1
ATOM 830 C C . ASP B 1 25 ? 4.203 14.602 3.414 1 97.19 25 ASP B C 1
ATOM 832 O O . ASP B 1 25 ? 3.971 13.867 2.451 1 97.19 25 ASP B O 1
ATOM 836 N N . GLU B 1 26 ? 5.258 14.578 4.105 1 98.12 26 GLU B N 1
ATOM 837 C CA . GLU B 1 26 ? 6.305 13.609 3.799 1 98.12 26 GLU B CA 1
ATOM 838 C C . GLU B 1 26 ? 5.809 12.18 4.012 1 98.12 26 GLU B C 1
ATOM 840 O O . GLU B 1 26 ? 6.113 11.289 3.215 1 98.12 26 GLU B O 1
ATOM 845 N N . THR B 1 27 ? 5.113 11.977 5.051 1 98.5 27 THR B N 1
ATOM 846 C CA . THR B 1 27 ? 4.551 10.672 5.367 1 98.5 27 THR B CA 1
ATOM 847 C C . THR B 1 27 ? 3.586 10.219 4.273 1 98.5 27 THR B C 1
ATOM 849 O O . THR B 1 27 ? 3.646 9.078 3.818 1 98.5 27 THR B O 1
ATOM 852 N N . ILE B 1 28 ? 2.721 11.078 3.85 1 98.75 28 ILE B N 1
ATOM 853 C CA . ILE B 1 28 ? 1.742 10.781 2.809 1 98.75 28 ILE B CA 1
ATOM 854 C C . ILE B 1 28 ? 2.461 10.391 1.52 1 98.75 28 ILE B C 1
ATOM 856 O O . ILE B 1 28 ? 2.109 9.398 0.88 1 98.75 28 ILE B O 1
ATOM 860 N N . ALA B 1 29 ? 3.512 11.117 1.244 1 98.62 29 ALA B N 1
ATOM 861 C CA . ALA B 1 29 ? 4.281 10.828 0.036 1 98.62 29 ALA B CA 1
ATOM 862 C C . ALA B 1 29 ? 4.922 9.445 0.114 1 98.62 29 ALA B C 1
ATOM 864 O O . ALA B 1 29 ? 4.906 8.695 -0.862 1 98.62 29 ALA B O 1
ATOM 865 N N . ALA B 1 30 ? 5.43 9.109 1.194 1 98.75 30 ALA B N 1
ATOM 866 C CA . ALA B 1 30 ? 6.062 7.809 1.403 1 98.75 30 ALA B CA 1
ATOM 867 C C . ALA B 1 30 ? 5.043 6.68 1.307 1 98.75 30 ALA B C 1
ATOM 869 O O . ALA B 1 30 ? 5.305 5.652 0.675 1 98.75 30 ALA B O 1
ATOM 870 N N . LEU B 1 31 ? 3.912 6.906 1.917 1 98.81 31 LEU B N 1
ATOM 871 C CA . LEU B 1 31 ? 2.854 5.902 1.882 1 98.81 31 LEU B CA 1
ATOM 872 C C . LEU B 1 31 ? 2.316 5.73 0.465 1 98.81 31 LEU B C 1
ATOM 874 O O . LEU B 1 31 ? 2.029 4.609 0.039 1 98.81 31 LEU B O 1
ATOM 878 N N . GLU B 1 32 ? 2.197 6.805 -0.218 1 98.75 32 GLU B N 1
ATOM 879 C CA . GLU B 1 32 ? 1.741 6.742 -1.603 1 98.75 32 GLU B CA 1
ATOM 880 C C . GLU B 1 32 ? 2.707 5.938 -2.467 1 98.75 32 GLU B C 1
ATOM 882 O O . GLU B 1 32 ? 2.281 5.141 -3.307 1 98.75 32 GLU B O 1
ATOM 887 N N . THR B 1 33 ? 3.951 6.164 -2.309 1 98.88 33 THR B N 1
ATOM 888 C CA . THR B 1 33 ? 4.98 5.41 -3.018 1 98.88 33 THR B CA 1
ATOM 889 C C . THR B 1 33 ? 4.887 3.924 -2.693 1 98.88 33 THR B C 1
ATOM 891 O O . THR B 1 33 ? 4.961 3.082 -3.592 1 98.88 33 THR B O 1
ATOM 894 N N . THR B 1 34 ? 4.715 3.59 -1.446 1 98.88 34 THR B N 1
ATOM 895 C CA . THR B 1 34 ? 4.586 2.209 -0.994 1 98.88 34 THR B CA 1
ATOM 896 C C . THR B 1 34 ? 3.375 1.54 -1.637 1 98.88 34 THR B C 1
ATOM 898 O O . THR B 1 34 ? 3.471 0.415 -2.131 1 98.88 34 THR B O 1
ATOM 901 N N . VAL B 1 35 ? 2.271 2.227 -1.617 1 98.88 35 VAL B N 1
ATOM 902 C CA . VAL B 1 35 ? 1.047 1.707 -2.219 1 98.88 35 VAL B CA 1
ATOM 903 C C . VAL B 1 35 ? 1.293 1.373 -3.688 1 98.88 35 VAL B C 1
ATOM 905 O O . VAL B 1 35 ? 0.874 0.318 -4.168 1 98.88 35 VAL B O 1
ATOM 908 N N . GLY B 1 36 ? 1.988 2.213 -4.391 1 98.81 36 GLY B N 1
ATOM 909 C CA . GLY B 1 36 ? 2.316 1.98 -5.785 1 98.81 36 GLY B CA 1
ATOM 910 C C . GLY B 1 36 ? 3.197 0.763 -5.996 1 98.81 36 GLY B C 1
ATOM 911 O O . GLY B 1 36 ? 2.936 -0.054 -6.883 1 98.81 36 GLY B O 1
ATOM 912 N N . LYS B 1 37 ? 4.195 0.657 -5.211 1 98.88 37 LYS B N 1
ATOM 913 C CA . LYS B 1 37 ? 5.117 -0.473 -5.297 1 98.88 37 LYS B CA 1
ATOM 914 C C . LYS B 1 37 ? 4.398 -1.789 -5.016 1 98.88 37 LYS B C 1
ATOM 916 O O . LYS B 1 37 ? 4.594 -2.775 -5.727 1 98.88 37 LYS B O 1
ATOM 921 N N . GLN B 1 38 ? 3.58 -1.717 -4.012 1 98.81 38 GLN B N 1
ATOM 922 C CA . GLN B 1 38 ? 2.83 -2.916 -3.65 1 98.81 38 GLN B CA 1
ATOM 923 C C . GLN B 1 38 ? 1.818 -3.275 -4.734 1 98.81 38 GLN B C 1
ATOM 925 O O . GLN B 1 38 ? 1.593 -4.457 -5.012 1 98.81 38 GLN B O 1
ATOM 930 N N . HIS B 1 39 ? 1.258 -2.283 -5.297 1 98.81 39 HIS B N 1
ATOM 931 C CA . HIS B 1 39 ? 0.341 -2.533 -6.406 1 98.81 39 HIS B CA 1
ATOM 932 C C . HIS B 1 39 ? 1.053 -3.223 -7.562 1 98.81 39 HIS B C 1
ATOM 934 O O . HIS B 1 39 ? 0.539 -4.195 -8.125 1 98.81 39 HIS B O 1
ATOM 940 N N . GLN B 1 40 ? 2.201 -2.795 -7.906 1 98.88 40 GLN B N 1
ATOM 941 C CA . GLN B 1 40 ? 2.994 -3.416 -8.961 1 98.88 40 GLN B CA 1
ATOM 942 C C . GLN B 1 40 ? 3.363 -4.852 -8.602 1 98.88 40 GLN B C 1
ATOM 944 O O . GLN B 1 40 ? 3.307 -5.742 -9.453 1 98.88 40 GLN B O 1
ATOM 949 N N . GLN B 1 41 ? 3.74 -5.012 -7.398 1 98.94 41 GLN B N 1
ATOM 950 C CA . GLN B 1 41 ? 4.074 -6.352 -6.922 1 98.94 41 GLN B CA 1
ATOM 951 C C . GLN B 1 41 ? 2.879 -7.293 -7.035 1 98.94 41 GLN B C 1
ATOM 953 O O . GLN B 1 41 ? 3.023 -8.438 -7.465 1 98.94 41 GLN B O 1
ATOM 958 N N . ILE B 1 42 ? 1.736 -6.824 -6.66 1 98.94 42 ILE B N 1
ATOM 959 C CA . ILE B 1 42 ? 0.51 -7.609 -6.742 1 98.94 42 ILE B CA 1
ATOM 960 C C . ILE B 1 42 ? 0.25 -8.016 -8.188 1 98.94 42 ILE B C 1
ATOM 962 O O . ILE B 1 42 ? -0.043 -9.18 -8.477 1 98.94 42 ILE B O 1
ATOM 966 N N . GLN B 1 43 ? 0.466 -7.09 -9.086 1 98.88 43 GLN B N 1
ATOM 967 C CA . GLN B 1 43 ? 0.252 -7.371 -10.5 1 98.88 43 GLN B CA 1
ATOM 968 C C . GLN B 1 43 ? 1.219 -8.438 -11 1 98.88 43 GLN B C 1
ATOM 970 O O . GLN B 1 43 ? 0.828 -9.328 -11.758 1 98.88 43 GLN B O 1
ATOM 975 N N . LEU B 1 44 ? 2.416 -8.344 -10.617 1 98.88 44 LEU B N 1
ATOM 976 C CA . LEU B 1 44 ? 3.432 -9.312 -11.008 1 98.88 44 LEU B CA 1
ATOM 977 C C . LEU B 1 44 ? 3.094 -10.703 -10.477 1 98.88 44 LEU B C 1
ATOM 979 O O . LEU B 1 44 ? 3.201 -11.695 -11.203 1 98.88 44 LEU B O 1
ATOM 983 N N . LEU B 1 45 ? 2.666 -10.75 -9.281 1 98.88 45 LEU B N 1
ATOM 984 C CA . LEU B 1 45 ? 2.33 -12.023 -8.656 1 98.88 45 LEU B CA 1
ATOM 985 C C . LEU B 1 45 ? 1.103 -12.648 -9.312 1 98.88 45 LEU B C 1
ATOM 987 O O . LEU B 1 45 ? 1.054 -13.859 -9.523 1 98.88 45 LEU B O 1
ATOM 991 N N . GLU B 1 46 ? 0.158 -11.844 -9.625 1 98.81 46 GLU B N 1
ATOM 992 C CA . GLU B 1 46 ? -1.04 -12.32 -10.312 1 98.81 46 GLU B CA 1
ATOM 993 C C . GLU B 1 46 ? -0.7 -12.883 -11.688 1 98.81 46 GLU B C 1
ATOM 995 O O . GLU B 1 46 ? -1.245 -13.914 -12.086 1 98.81 46 GLU B O 1
ATOM 1000 N N . ASN B 1 47 ? 0.16 -12.219 -12.383 1 98.75 47 ASN B N 1
ATOM 1001 C CA . ASN B 1 47 ? 0.62 -12.719 -13.68 1 98.75 47 ASN B CA 1
ATOM 1002 C C . ASN B 1 47 ? 1.341 -14.055 -13.539 1 98.75 47 ASN B C 1
ATOM 1004 O O . ASN B 1 47 ? 1.143 -14.953 -14.359 1 98.75 47 ASN B O 1
ATOM 1008 N N . LYS B 1 48 ? 2.164 -14.195 -12.586 1 98.75 48 LYS B N 1
ATOM 1009 C CA . LYS B 1 48 ? 2.885 -15.438 -12.328 1 98.75 48 LYS B CA 1
ATOM 1010 C C . LYS B 1 48 ? 1.919 -16.578 -12.031 1 98.75 48 LYS B C 1
ATOM 1012 O O . LYS B 1 48 ? 2.111 -17.703 -12.508 1 98.75 48 LYS B O 1
ATOM 1017 N N . ILE B 1 49 ? 0.9 -16.281 -11.289 1 98.62 49 ILE B N 1
ATOM 1018 C CA . ILE B 1 49 ? -0.11 -17.281 -10.969 1 98.62 49 ILE B CA 1
ATOM 1019 C C . ILE B 1 49 ? -0.824 -17.734 -12.242 1 98.62 49 ILE B C 1
ATOM 1021 O O . ILE B 1 49 ? -1.05 -18.922 -12.453 1 98.62 49 ILE B O 1
ATOM 1025 N N . GLN B 1 50 ? -1.07 -16.781 -13.055 1 98.44 50 GLN B N 1
ATOM 1026 C CA . GLN B 1 50 ? -1.728 -17.094 -14.32 1 98.44 50 GLN B CA 1
ATOM 1027 C C . GLN B 1 50 ? -0.848 -17.984 -15.188 1 98.44 50 GLN B C 1
ATOM 1029 O O . GLN B 1 50 ? -1.326 -18.969 -15.758 1 98.44 50 GLN B O 1
ATOM 1034 N N . LEU B 1 51 ? 0.362 -17.688 -15.281 1 98.06 51 LEU B N 1
ATOM 1035 C CA . LEU B 1 51 ? 1.308 -18.469 -16.062 1 98.06 51 LEU B CA 1
ATOM 1036 C C . LEU B 1 51 ? 1.431 -19.891 -15.516 1 98.06 51 LEU B C 1
ATOM 1038 O O . LEU B 1 51 ? 1.441 -20.859 -16.281 1 98.06 51 LEU B O 1
ATOM 1042 N N . LEU B 1 52 ? 1.452 -20.031 -14.227 1 97.12 52 LEU B N 1
ATOM 1043 C CA . LEU B 1 52 ? 1.559 -21.344 -13.594 1 97.12 52 LEU B CA 1
ATOM 1044 C C . LEU B 1 52 ? 0.298 -22.172 -13.828 1 97.12 52 LEU B C 1
ATOM 1046 O O . LEU B 1 52 ? 0.376 -23.375 -14.078 1 97.12 52 LEU B O 1
ATOM 1050 N N . THR B 1 53 ? -0.807 -21.484 -13.758 1 95.88 53 THR B N 1
ATOM 1051 C CA . THR B 1 53 ? -2.09 -22.141 -13.977 1 95.88 53 THR B CA 1
ATOM 1052 C C . THR B 1 53 ? -2.195 -22.656 -15.406 1 95.88 53 THR B C 1
ATOM 1054 O O . THR B 1 53 ? -2.621 -23.797 -15.633 1 95.88 53 THR B O 1
ATOM 1057 N N . GLU B 1 54 ? -1.745 -21.891 -16.344 1 95.06 54 GLU B N 1
ATOM 1058 C CA . GLU B 1 54 ? -1.749 -22.281 -17.75 1 95.06 54 GLU B CA 1
ATOM 1059 C C . GLU B 1 54 ? -0.785 -23.438 -18 1 95.06 54 GLU B C 1
ATOM 1061 O O . GLU B 1 54 ? -1.089 -24.359 -18.766 1 95.06 54 GLU B O 1
ATOM 1066 N N . TYR B 1 55 ? 0.326 -23.438 -17.359 1 92.88 55 TYR B N 1
ATOM 1067 C CA . TYR B 1 55 ? 1.315 -24.5 -17.453 1 92.88 55 TYR B CA 1
ATOM 1068 C C . TYR B 1 55 ? 0.748 -25.828 -16.938 1 92.88 55 TYR B C 1
ATOM 1070 O O . TYR B 1 55 ? 0.909 -26.859 -17.578 1 92.88 55 TYR B O 1
ATOM 1078 N N . ILE B 1 56 ? 0.024 -25.781 -15.844 1 89.19 56 ILE B N 1
ATOM 1079 C CA . ILE B 1 56 ? -0.576 -26.969 -15.234 1 89.19 56 ILE B CA 1
ATOM 1080 C C . ILE B 1 56 ? -1.626 -27.562 -16.172 1 89.19 56 ILE B C 1
ATOM 1082 O O . ILE B 1 56 ? -1.678 -28.781 -16.375 1 89.19 56 ILE B O 1
ATOM 1086 N N . LYS B 1 57 ? -2.336 -26.688 -16.766 1 88.81 57 LYS B N 1
ATOM 1087 C CA . LYS B 1 57 ? -3.35 -27.125 -17.719 1 88.81 57 LYS B CA 1
ATOM 1088 C C . LYS B 1 57 ? -2.711 -27.844 -18.906 1 88.81 57 LYS B C 1
ATOM 1090 O O . LYS B 1 57 ? -3.232 -28.844 -19.375 1 88.81 57 LYS B O 1
ATOM 1095 N N . SER B 1 58 ? -1.608 -27.438 -19.344 1 87.56 58 SER B N 1
ATOM 1096 C CA . SER B 1 58 ? -0.921 -28.016 -20.5 1 87.56 58 SER B CA 1
ATOM 1097 C C . SER B 1 58 ? -0.343 -29.375 -20.172 1 87.56 58 SER B C 1
ATOM 1099 O O . SER B 1 58 ? -0.313 -30.266 -21.031 1 87.56 58 SER B O 1
ATOM 1101 N N . LEU B 1 59 ? 0.107 -29.672 -18.984 1 81.56 59 LEU B N 1
ATOM 1102 C CA . LEU B 1 59 ? 0.627 -30.953 -18.531 1 81.56 59 LEU B CA 1
ATOM 1103 C C . LEU B 1 59 ? -0.485 -32 -18.453 1 81.56 59 LEU B C 1
ATOM 1105 O O . LEU B 1 59 ? -0.269 -33.156 -18.781 1 81.56 59 LEU B O 1
ATOM 1109 N N . LYS B 1 60 ? -1.601 -31.562 -18.094 1 78.75 60 LYS B N 1
ATOM 1110 C CA . LYS B 1 60 ? -2.73 -32.469 -17.953 1 78.75 60 LYS B CA 1
ATOM 1111 C C . LYS B 1 60 ? -3.252 -32.938 -19.312 1 78.75 60 LYS B C 1
ATOM 1113 O O . LYS B 1 60 ? -3.666 -34.094 -19.469 1 78.75 60 LYS B O 1
ATOM 1118 N N . ILE B 1 61 ? -3.168 -32.156 -20.312 1 75.75 61 ILE B N 1
ATOM 1119 C CA . ILE B 1 61 ? -3.605 -32.469 -21.656 1 75.75 61 ILE B CA 1
ATOM 1120 C C . ILE B 1 61 ? -2.635 -33.469 -22.297 1 75.75 61 ILE B C 1
ATOM 1122 O O . ILE B 1 61 ? -3.055 -34.406 -22.969 1 75.75 61 ILE B O 1
ATOM 1126 N N . GLN B 1 62 ? -1.335 -33.5 -22.109 1 69.38 62 GLN B N 1
ATOM 1127 C CA . GLN B 1 62 ? -0.319 -34.375 -22.672 1 69.38 62 GLN B CA 1
ATOM 1128 C C . GLN B 1 62 ? -0.407 -35.781 -22.078 1 69.38 62 GLN B C 1
ATOM 1130 O O . GLN B 1 62 ? -0.19 -36.781 -22.766 1 69.38 62 GLN B O 1
ATOM 1135 N N . ASP B 1 63 ? -0.482 -36.062 -20.844 1 63.03 63 ASP B N 1
ATOM 1136 C CA . ASP B 1 63 ? -0.526 -37.375 -20.188 1 63.03 63 ASP B CA 1
ATOM 1137 C C . ASP B 1 63 ? -1.818 -38.094 -20.531 1 63.03 63 ASP B C 1
ATOM 1139 O O . ASP B 1 63 ? -1.966 -39.281 -20.219 1 63.03 63 ASP B O 1
ATOM 1143 N N . GLY B 1 64 ? -2.5 -37.781 -21.625 1 58.28 64 GLY B N 1
ATOM 1144 C CA . GLY B 1 64 ? -3.736 -38.469 -21.969 1 58.28 64 GLY B CA 1
ATOM 1145 C C . GLY B 1 64 ? -4.715 -38.562 -20.812 1 58.28 64 GLY B C 1
ATOM 1146 O O . GLY B 1 64 ? -5.676 -39.344 -20.875 1 58.28 64 GLY B O 1
ATOM 1147 N N . ILE B 1 65 ? -4.258 -38.312 -19.703 1 51.38 65 ILE B N 1
ATOM 1148 C CA . ILE B 1 65 ? -5.156 -38.438 -18.562 1 51.38 65 ILE B CA 1
ATOM 1149 C C . ILE B 1 65 ? -6.434 -37.625 -18.812 1 51.38 65 ILE B C 1
ATOM 1151 O O . ILE B 1 65 ? -6.387 -36.438 -19.016 1 51.38 65 ILE B O 1
ATOM 1155 N N . LYS B 1 66 ? -7.438 -38.312 -19.453 1 50.59 66 LYS B N 1
ATOM 1156 C CA . LYS B 1 66 ? -8.828 -37.875 -19.547 1 50.59 66 LYS B CA 1
ATOM 1157 C C . LYS B 1 66 ? -9.164 -36.875 -18.438 1 50.59 66 LYS B C 1
ATOM 1159 O O . LYS B 1 66 ? -8.562 -36.906 -17.359 1 50.59 66 LYS B O 1
ATOM 1164 N N . LYS B 1 67 ? -9.906 -35.75 -18.766 1 50.28 67 LYS B N 1
ATOM 1165 C CA . LYS B 1 67 ? -10.508 -34.688 -17.984 1 50.28 67 LYS B CA 1
ATOM 1166 C C . LYS B 1 67 ? -11.094 -35.219 -16.688 1 50.28 67 LYS B C 1
ATOM 1168 O O . LYS B 1 67 ? -12.117 -35.906 -16.688 1 50.28 67 LYS B O 1
ATOM 1173 N N . PRO B 1 68 ? -10.531 -35.656 -15.695 1 43.28 68 PRO B N 1
ATOM 1174 C CA . PRO B 1 68 ? -11.57 -35.875 -14.688 1 43.28 68 PRO B CA 1
ATOM 1175 C C . PRO B 1 68 ? -12.5 -34.656 -14.539 1 43.28 68 PRO B C 1
ATOM 1177 O O . PRO B 1 68 ? -12.047 -33.531 -14.586 1 43.28 68 PRO B O 1
ATOM 1180 N N . GLU B 1 69 ? -13.727 -34.688 -14.992 1 43.97 69 GLU B N 1
ATOM 1181 C CA . GLU B 1 69 ? -14.852 -33.844 -14.578 1 43.97 69 GLU B CA 1
ATOM 1182 C C . GLU B 1 69 ? -14.594 -33.219 -13.219 1 43.97 69 GLU B C 1
ATOM 1184 O O . GLU B 1 69 ? -15.281 -32.25 -12.828 1 43.97 69 GLU B O 1
ATOM 1189 N N . GLU B 1 70 ? -14.031 -33.938 -12.297 1 42.16 70 GLU B N 1
ATOM 1190 C CA . GLU B 1 70 ? -14.078 -33.594 -10.883 1 42.16 70 GLU B CA 1
ATOM 1191 C C . GLU B 1 70 ? -13.016 -32.531 -10.539 1 42.16 70 GLU B C 1
ATOM 1193 O O . GLU B 1 70 ? -12.664 -32.375 -9.367 1 42.16 70 GLU B O 1
ATOM 1198 N N . GLU B 1 71 ? -12.227 -32.094 -11.391 1 44.62 71 GLU B N 1
ATOM 1199 C CA . GLU B 1 71 ? -11.234 -31.156 -10.875 1 44.62 71 GLU B CA 1
ATOM 1200 C C . GLU B 1 71 ? -11.891 -29.875 -10.367 1 44.62 71 GLU B C 1
ATOM 1202 O O . GLU B 1 71 ? -12.68 -29.25 -11.078 1 44.62 71 GLU B O 1
ATOM 1207 N N . VAL B 1 72 ? -12.039 -29.812 -9.039 1 43.19 72 VAL B N 1
ATOM 1208 C CA . VAL B 1 72 ? -12.57 -28.703 -8.25 1 43.19 72 VAL B CA 1
ATOM 1209 C C . VAL B 1 72 ? -12.008 -27.375 -8.766 1 43.19 72 VAL B C 1
ATOM 1211 O O . VAL B 1 72 ? -10.797 -27.25 -8.938 1 43.19 72 VAL B O 1
ATOM 1214 N N . PRO B 1 73 ? -12.844 -26.609 -9.492 1 44.44 73 PRO B N 1
ATOM 1215 C CA . PRO B 1 73 ? -12.367 -25.281 -9.883 1 44.44 73 PRO B CA 1
ATOM 1216 C C . PRO B 1 73 ? -11.516 -24.609 -8.805 1 44.44 73 PRO B C 1
ATOM 1218 O O . PRO B 1 73 ? -11.758 -24.812 -7.613 1 44.44 73 PRO B O 1
ATOM 1221 N N . PRO B 1 74 ? -10.219 -24.375 -9.109 1 42.59 74 PRO B N 1
ATOM 1222 C CA . PRO B 1 74 ? -9.477 -23.672 -8.055 1 42.59 74 PRO B CA 1
ATOM 1223 C C . PRO B 1 74 ? -10.273 -22.516 -7.449 1 42.59 74 PRO B C 1
ATOM 1225 O O . PRO B 1 74 ? -11.039 -21.859 -8.148 1 42.59 74 PRO B O 1
ATOM 1228 N N . PRO B 1 75 ? -10.617 -22.625 -6.141 1 33.94 75 PRO B N 1
ATOM 1229 C CA . PRO B 1 75 ? -11.391 -21.531 -5.527 1 33.94 75 PRO B CA 1
ATOM 1230 C C . PRO B 1 75 ? -10.82 -20.156 -5.844 1 33.94 75 PRO B C 1
ATOM 1232 O O . PRO B 1 75 ? -9.594 -19.969 -5.844 1 33.94 75 PRO B O 1
ATOM 1235 N N . HIS B 1 76 ? -11.211 -19.641 -6.988 1 44.91 76 HIS B N 1
ATOM 1236 C CA . HIS B 1 76 ? -10.789 -18.266 -7.191 1 44.91 76 HIS B CA 1
ATOM 1237 C C . HIS B 1 76 ? -10.938 -17.438 -5.914 1 44.91 76 HIS B C 1
ATOM 1239 O O . HIS B 1 76 ? -12.055 -17.234 -5.43 1 44.91 76 HIS B O 1
ATOM 1245 N N . TYR B 1 77 ? -10.211 -17.5 -4.945 1 33.16 77 TYR B N 1
ATOM 1246 C CA . TYR B 1 77 ? -10.453 -16.484 -3.916 1 33.16 77 TYR B CA 1
ATOM 1247 C C . TYR B 1 77 ? -10.562 -15.102 -4.527 1 33.16 77 TYR B C 1
ATOM 1249 O O . TYR B 1 77 ? -9.953 -14.82 -5.562 1 33.16 77 TYR B O 1
#

Radius of gyration: 28.99 Å; Cα contacts (8 Å, |Δi|>4): 70; chains: 2; bounding box: 34×89×58 Å

Secondary structure (DSSP, 8-state):
------HHHHHHHHHHHHHHHHHHHHHHHHHHHHHHHHHHHHHHHHHHHHHHHHHHHHHHHHT-----TT-------/------HHHHHHHHHHHHHHHHHHHHHHHHHHHHHHHHHHHHHHHHHHHHHHHHHHHHHHHHT-----TT-------

Sequence (154 aa):
MSKTITPDVILEKFHQLEINQSFQDETIAALETTVGKQHQQIQLLENKIQLLTEYIKSLKIQDGIKKPEEEVPPPHYMSKTITPDVILEKFHQLEINQSFQDETIAALETTVGKQHQQIQLLENKIQLLTEYIKSLKIQDGIKKPEEEVPPPHY

pLDDT: mean 81.82, std 20.96, range [32.97, 98.94]

Organism: NCBI:txid2580412

InterPro domains:
  IPR007236 SlyX [PF04102] (12-77)
  IPR007236 SlyX [PTHR36508] (12-77)

Foldseek 3Di:
DPPPCDPVNVVVVVVVVVVVVVVVVVVVVVVVVVVVVVVVVVVVVVVVVVVVVVVVVVVCVVVPVPDPPPPDPPPPD/DPPPCDPVNVVVVVVVVVVVVVVVVVVVVVVVVVVVVVVVVVVVVVVVVVVVVVVVVVVCVVVPPPPPPPPDPPPPD